Protein AF-A0AA96JEZ0-F1 (afdb_monomer_lite)

Radius of gyration: 34.49 Å; chains: 1; bounding box: 79×50×110 Å

Structure (mmCIF, N/CA/C/O backbone):
data_AF-A0AA96JEZ0-F1
#
_entry.id   AF-A0AA96JEZ0-F1
#
loop_
_atom_site.group_PDB
_atom_site.id
_atom_site.type_symbol
_at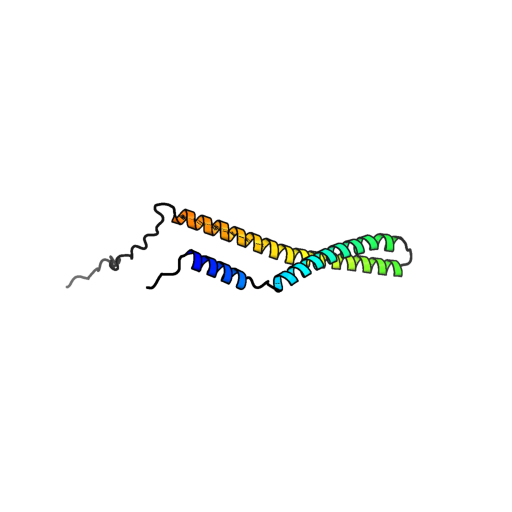om_site.label_atom_id
_atom_site.label_alt_id
_atom_site.label_comp_id
_atom_site.label_asym_id
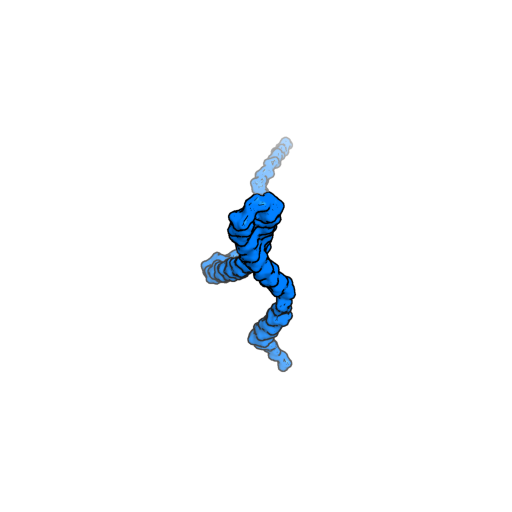_atom_site.label_entity_id
_atom_site.label_seq_id
_atom_site.pdbx_PDB_ins_code
_atom_site.Cartn_x
_atom_site.Cartn_y
_atom_site.Cartn_z
_atom_site.occupancy
_atom_site.B_iso_or_equiv
_atom_site.auth_seq_id
_atom_site.auth_comp_id
_atom_site.auth_asym_id
_atom_site.auth_atom_id
_atom_site.pdbx_PDB_model_num
ATOM 1 N N . MET A 1 1 ? -51.090 0.391 31.535 1.00 41.09 1 MET A N 1
ATOM 2 C CA . MET A 1 1 ? -50.694 -0.350 30.318 1.00 41.09 1 MET A CA 1
ATOM 3 C C . MET A 1 1 ? -49.488 0.367 29.713 1.00 41.09 1 MET A C 1
ATOM 5 O O . MET A 1 1 ? -49.638 1.158 28.799 1.00 41.09 1 MET A O 1
ATOM 9 N N . THR A 1 2 ? -48.309 0.190 30.314 1.00 42.88 2 THR A N 1
ATOM 10 C CA . THR A 1 2 ? -47.046 0.842 29.912 1.00 42.88 2 THR A CA 1
ATOM 11 C C . THR A 1 2 ? -45.914 -0.152 30.157 1.00 42.88 2 THR A C 1
ATOM 13 O O . THR A 1 2 ? -45.319 -0.191 31.230 1.00 42.88 2 THR A O 1
ATOM 16 N N . SER A 1 3 ? -45.694 -1.040 29.194 1.00 45.59 3 SER A N 1
ATOM 17 C CA . SER A 1 3 ? -44.585 -1.992 29.188 1.00 45.59 3 SER A CA 1
ATOM 18 C C . SER A 1 3 ? -43.299 -1.269 28.784 1.00 45.59 3 SER A C 1
ATOM 20 O O . SER A 1 3 ? -43.193 -0.792 27.653 1.00 45.59 3 SER A O 1
ATOM 22 N N . SER A 1 4 ? -42.329 -1.179 29.698 1.00 55.25 4 SER A N 1
ATOM 23 C CA . SER A 1 4 ? -40.959 -0.761 29.379 1.00 55.25 4 SER A CA 1
ATOM 24 C C . SER A 1 4 ? -40.396 -1.664 28.273 1.00 55.25 4 SER A C 1
ATOM 26 O O . SER A 1 4 ? -40.483 -2.885 28.412 1.00 55.25 4 SER A O 1
ATOM 28 N N . PRO A 1 5 ? -39.843 -1.121 27.174 1.00 55.69 5 PRO A N 1
ATOM 29 C CA . PRO A 1 5 ? -39.275 -1.945 26.113 1.00 55.69 5 PRO A CA 1
ATOM 30 C C . PRO A 1 5 ? -38.122 -2.785 26.676 1.00 55.69 5 PRO A C 1
ATOM 32 O O . PRO A 1 5 ? -37.234 -2.254 27.348 1.00 55.69 5 PRO A O 1
ATOM 35 N N . ALA A 1 6 ? -38.179 -4.095 26.424 1.00 63.09 6 ALA A N 1
ATOM 36 C CA . ALA A 1 6 ? -37.212 -5.079 26.896 1.00 63.09 6 ALA A CA 1
ATOM 37 C C . ALA A 1 6 ? -35.773 -4.713 26.465 1.00 63.09 6 ALA A C 1
ATOM 39 O O . ALA A 1 6 ? -35.589 -4.127 25.394 1.00 63.09 6 ALA A O 1
ATOM 40 N N . PRO A 1 7 ? -34.746 -5.041 27.271 1.00 63.88 7 PRO A N 1
ATOM 41 C CA . PRO A 1 7 ? -33.343 -4.745 26.971 1.00 63.88 7 PRO A CA 1
ATOM 42 C C . PRO A 1 7 ? -32.882 -5.234 25.584 1.00 63.88 7 PRO A C 1
ATOM 44 O O . PRO A 1 7 ? -32.100 -4.521 24.951 1.00 63.88 7 PRO A O 1
ATOM 47 N N . GLU A 1 8 ? -33.427 -6.340 25.053 1.00 63.22 8 GLU A N 1
ATOM 48 C CA . GLU A 1 8 ? -33.187 -6.770 23.662 1.00 63.22 8 GLU A CA 1
ATOM 49 C C . GLU A 1 8 ? -33.563 -5.701 22.625 1.00 63.22 8 GLU A C 1
ATOM 51 O O . GLU A 1 8 ? -32.785 -5.427 21.716 1.00 63.22 8 GLU A O 1
ATOM 56 N N . ALA A 1 9 ? -34.699 -5.016 22.785 1.00 77.62 9 ALA A N 1
ATOM 57 C CA . ALA A 1 9 ? -35.167 -4.020 21.817 1.00 77.62 9 ALA A CA 1
ATOM 58 C C . ALA A 1 9 ? -34.275 -2.765 21.774 1.00 77.62 9 ALA A C 1
ATOM 60 O O . ALA A 1 9 ? -34.217 -2.062 20.761 1.00 77.62 9 ALA A O 1
ATOM 61 N N . ARG A 1 10 ? -33.577 -2.464 22.877 1.00 72.38 10 ARG A N 1
ATOM 62 C CA . ARG A 1 10 ? -32.605 -1.365 22.946 1.00 72.38 10 ARG A CA 1
ATOM 63 C C . ARG A 1 10 ? -31.254 -1.794 22.374 1.00 72.38 10 ARG A C 1
ATOM 65 O O . ARG A 1 10 ? -30.643 -1.006 21.660 1.00 72.38 10 ARG A O 1
ATOM 72 N N . ALA A 1 11 ? -30.829 -3.030 22.636 1.00 78.31 11 ALA A N 1
ATOM 73 C CA . ALA A 1 11 ? -29.608 -3.600 22.074 1.00 78.31 11 ALA A CA 1
ATOM 74 C C . ALA A 1 11 ? -29.691 -3.727 20.545 1.00 78.31 11 ALA A C 1
ATOM 76 O O . ALA A 1 11 ? -28.799 -3.255 19.849 1.00 78.31 11 ALA A O 1
ATOM 77 N N . GLU A 1 12 ? -30.790 -4.257 20.003 1.00 82.25 12 GLU A N 1
ATOM 78 C CA . GLU A 1 12 ? -31.004 -4.342 18.551 1.00 82.25 12 GLU A CA 1
ATOM 79 C C . GLU A 1 12 ? -31.068 -2.964 17.887 1.00 82.25 12 GLU A C 1
ATOM 81 O O . GLU A 1 12 ? -30.551 -2.774 16.785 1.00 82.25 12 GLU A O 1
ATOM 86 N N . ARG A 1 13 ? -31.660 -1.975 18.569 1.00 79.88 13 ARG A N 1
ATOM 87 C CA . ARG A 1 13 ? -31.670 -0.589 18.093 1.00 79.88 13 ARG A CA 1
ATOM 88 C C . ARG A 1 13 ? -30.266 0.009 18.077 1.00 79.88 13 ARG A C 1
ATOM 90 O O . ARG A 1 13 ? -29.907 0.610 17.076 1.00 79.88 13 ARG A O 1
ATOM 97 N N . PHE A 1 14 ? -29.465 -0.221 19.115 1.00 75.62 14 PHE A N 1
ATOM 98 C CA . PHE A 1 14 ? -28.063 0.201 19.154 1.00 75.62 14 PHE A CA 1
ATOM 99 C C . PHE A 1 14 ? -27.222 -0.484 18.078 1.00 75.62 14 PHE A C 1
ATOM 101 O O . PHE A 1 14 ? -26.395 0.170 17.460 1.00 75.62 14 PHE A O 1
ATOM 108 N N . VAL A 1 15 ? -27.435 -1.778 17.819 1.00 80.12 15 VAL A N 1
ATOM 109 C CA . VAL A 1 15 ? -26.740 -2.515 16.749 1.00 80.12 15 VAL A CA 1
ATOM 110 C C . VAL A 1 15 ? -27.126 -1.967 15.376 1.00 80.12 15 VAL A C 1
ATOM 112 O O . VAL A 1 15 ? -26.259 -1.816 14.517 1.00 80.12 15 VAL A O 1
ATOM 115 N N . ARG A 1 16 ? -28.403 -1.624 15.175 1.00 81.12 16 ARG A N 1
ATOM 116 C CA . ARG A 1 16 ? -28.883 -0.984 13.946 1.00 81.12 16 ARG A CA 1
ATOM 117 C C . ARG A 1 16 ? -28.315 0.426 13.781 1.00 81.12 16 ARG A C 1
ATOM 119 O O . ARG A 1 16 ? -27.788 0.719 12.718 1.00 81.12 16 ARG A O 1
ATOM 126 N N . GLU A 1 17 ? -28.332 1.244 14.830 1.00 76.38 17 GLU A N 1
ATOM 127 C CA . GLU A 1 17 ? -27.736 2.588 14.829 1.00 76.38 17 GLU A CA 1
ATOM 128 C C . GLU A 1 17 ? -26.213 2.530 14.636 1.00 76.38 17 GLU A C 1
ATOM 130 O O . GLU A 1 17 ? -25.667 3.334 13.895 1.00 76.38 17 GLU A O 1
ATOM 135 N N . LEU A 1 18 ? -25.516 1.537 15.201 1.00 73.00 18 LEU A N 1
ATOM 136 C CA . LEU A 1 18 ? -24.091 1.281 14.949 1.00 73.00 18 LEU A CA 1
ATOM 137 C C . LEU A 1 18 ? -23.825 0.828 13.511 1.00 73.00 18 LEU A C 1
ATOM 139 O O . LEU A 1 18 ? -22.810 1.215 12.938 1.00 73.00 18 LEU A O 1
ATOM 143 N N . ALA A 1 19 ? -24.703 0.011 12.926 1.00 72.94 19 ALA A N 1
ATOM 144 C CA . ALA A 1 19 ? -24.600 -0.406 11.529 1.00 72.94 19 ALA A CA 1
ATOM 145 C C . ALA A 1 19 ? -24.858 0.762 10.563 1.00 72.94 19 ALA A C 1
ATOM 147 O O . ALA A 1 19 ? -24.211 0.840 9.521 1.00 72.94 19 ALA A O 1
ATOM 148 N N . GLU A 1 20 ? -25.748 1.679 10.938 1.00 73.81 20 GLU A N 1
ATOM 149 C CA . GLU A 1 20 ? -26.103 2.891 10.195 1.00 73.81 20 GLU A CA 1
ATOM 150 C C . GLU A 1 20 ? -25.036 3.993 10.348 1.00 73.81 20 GLU A C 1
ATOM 152 O O . GLU A 1 20 ? -24.693 4.668 9.380 1.00 73.81 20 GLU A O 1
ATOM 157 N N . LEU A 1 21 ? -24.408 4.097 11.528 1.00 69.44 21 LEU A N 1
ATOM 158 C CA . LEU A 1 21 ? -23.260 4.973 11.792 1.00 69.44 21 LEU A CA 1
ATOM 159 C C . LEU A 1 21 ? -21.961 4.445 11.169 1.00 69.44 21 LEU A C 1
ATOM 161 O O . LEU A 1 21 ? -21.017 5.207 10.955 1.00 69.44 21 LEU A O 1
ATOM 165 N N . ARG A 1 22 ? -21.908 3.154 10.814 1.00 59.56 22 ARG A N 1
ATOM 166 C CA . ARG A 1 22 ? -20.830 2.550 10.018 1.00 59.56 22 ARG A CA 1
ATOM 167 C C . ARG A 1 22 ? -20.953 2.948 8.545 1.00 59.56 22 ARG A C 1
ATOM 169 O O . ARG A 1 22 ? -20.882 2.099 7.657 1.00 59.56 22 ARG A O 1
ATOM 176 N N . ILE A 1 23 ? -21.116 4.250 8.307 1.00 60.41 23 ILE A N 1
ATOM 177 C CA . ILE A 1 23 ? -20.971 4.901 7.011 1.00 60.41 23 ILE A CA 1
ATOM 178 C C . ILE A 1 23 ? -19.662 4.368 6.418 1.00 60.41 23 ILE A C 1
ATOM 180 O O . ILE A 1 23 ? -18.617 4.509 7.062 1.00 60.41 23 ILE A O 1
ATOM 184 N N . PRO A 1 24 ? -19.703 3.693 5.253 1.00 57.69 24 PRO A N 1
ATOM 185 C CA . PRO A 1 24 ? -18.504 3.221 4.583 1.00 57.69 24 PRO A CA 1
ATOM 186 C C . PRO A 1 24 ? -17.559 4.401 4.438 1.00 57.69 24 PRO A C 1
ATOM 188 O O . PRO A 1 24 ? -17.886 5.340 3.725 1.00 57.69 24 PRO A O 1
ATOM 191 N N . ASP A 1 25 ? -16.442 4.384 5.163 1.00 59.59 25 ASP A N 1
ATOM 192 C CA . ASP A 1 25 ? -15.527 5.514 5.192 1.00 59.59 25 ASP A CA 1
ATOM 193 C C . ASP A 1 25 ? -14.919 5.654 3.788 1.00 59.59 25 ASP A C 1
ATOM 195 O O . ASP A 1 25 ? -14.087 4.824 3.393 1.00 59.59 25 ASP A O 1
ATOM 199 N N . PRO A 1 26 ? -15.334 6.652 2.984 1.00 57.72 26 PRO A N 1
ATOM 200 C CA . PRO A 1 26 ? -14.815 6.793 1.632 1.00 57.72 26 PRO A CA 1
ATOM 201 C C . PRO A 1 26 ? -13.306 7.078 1.665 1.00 57.72 26 PRO A C 1
ATOM 203 O O . PRO A 1 26 ? -12.602 6.810 0.687 1.00 57.72 26 PRO A O 1
ATOM 206 N N . ALA A 1 27 ? -12.765 7.548 2.796 1.00 59.91 27 ALA A N 1
ATOM 207 C CA . ALA A 1 27 ? -11.330 7.705 2.993 1.00 59.91 27 ALA A CA 1
ATOM 208 C C . ALA A 1 27 ? -10.593 6.354 3.086 1.00 59.91 27 ALA A C 1
ATOM 210 O O . ALA A 1 27 ? -9.449 6.252 2.633 1.00 59.91 27 ALA A O 1
ATOM 211 N N . ALA A 1 28 ? -11.241 5.294 3.585 1.00 65.12 28 ALA A N 1
ATOM 212 C CA . ALA A 1 28 ? -10.648 3.957 3.657 1.00 65.12 28 ALA A CA 1
ATOM 213 C C . ALA A 1 28 ? -10.439 3.341 2.262 1.00 65.12 28 ALA A C 1
ATOM 215 O O . ALA A 1 28 ? -9.416 2.697 2.014 1.00 65.12 28 ALA A O 1
ATOM 216 N N . ALA A 1 29 ? -11.361 3.593 1.325 1.00 68.12 29 ALA A N 1
ATOM 217 C CA . ALA A 1 29 ? -11.223 3.154 -0.065 1.00 68.12 29 ALA A CA 1
ATOM 218 C C . ALA A 1 29 ? -10.033 3.836 -0.763 1.00 68.12 29 ALA A C 1
ATOM 220 O O . ALA A 1 29 ? -9.229 3.170 -1.420 1.00 68.12 29 ALA A O 1
ATOM 221 N N . HIS A 1 30 ? -9.865 5.147 -0.558 1.00 75.94 30 HIS A N 1
ATOM 222 C CA . HIS A 1 30 ? -8.709 5.879 -1.076 1.00 75.94 30 HIS A CA 1
ATOM 223 C C . HIS A 1 30 ? -7.400 5.367 -0.467 1.00 75.94 30 HIS A C 1
ATOM 225 O O . HIS A 1 30 ? -6.440 5.144 -1.200 1.00 75.94 30 HIS A O 1
ATOM 231 N N . ALA A 1 31 ? -7.348 5.112 0.843 1.00 78.31 31 ALA A N 1
ATOM 232 C CA . ALA A 1 31 ? -6.149 4.576 1.491 1.00 78.31 31 ALA A CA 1
ATOM 233 C C . ALA A 1 31 ? -5.704 3.225 0.894 1.00 78.31 31 ALA A C 1
ATOM 235 O O . ALA A 1 31 ? -4.512 3.018 0.656 1.00 78.31 31 ALA A O 1
ATOM 236 N N . ALA A 1 32 ? -6.648 2.331 0.581 1.00 79.50 32 ALA A N 1
ATOM 237 C CA . ALA A 1 32 ? -6.351 1.059 -0.081 1.00 79.50 32 ALA A CA 1
ATOM 238 C C . ALA A 1 32 ? -5.843 1.245 -1.524 1.00 79.50 32 ALA A C 1
ATOM 240 O O . ALA A 1 32 ? -4.935 0.529 -1.959 1.00 79.50 32 ALA A O 1
ATOM 241 N N . LEU A 1 33 ? -6.394 2.218 -2.258 1.00 82.00 33 LEU A N 1
ATOM 242 C CA . LEU A 1 33 ? -5.916 2.585 -3.592 1.00 82.00 33 LEU A CA 1
ATOM 243 C C . LEU A 1 33 ? -4.469 3.098 -3.536 1.00 82.00 33 LEU A C 1
ATOM 245 O O . LEU A 1 33 ? -3.627 2.619 -4.291 1.00 82.00 33 LEU A O 1
ATOM 249 N N . TRP A 1 34 ? -4.164 4.018 -2.617 1.00 83.62 34 TRP A N 1
ATOM 250 C CA . TRP A 1 34 ? -2.820 4.578 -2.449 1.00 83.62 34 TRP A CA 1
ATOM 251 C C . TRP A 1 34 ? -1.790 3.531 -2.009 1.00 83.62 34 TRP A C 1
ATOM 253 O O . TRP A 1 34 ? -0.649 3.571 -2.466 1.00 83.62 34 TRP A O 1
ATOM 263 N N . LEU A 1 35 ? -2.189 2.558 -1.184 1.00 86.88 35 LEU A N 1
ATOM 264 C CA . LEU A 1 35 ? -1.340 1.421 -0.820 1.00 86.88 35 LEU A CA 1
ATOM 265 C C . LEU A 1 35 ? -0.988 0.564 -2.045 1.00 86.88 35 LEU A C 1
ATOM 267 O O . LEU A 1 35 ? 0.182 0.251 -2.270 1.00 86.88 35 LEU A O 1
ATOM 271 N N . ARG A 1 36 ? -1.997 0.204 -2.852 1.00 87.12 36 ARG A N 1
ATOM 272 C CA . ARG A 1 36 ? -1.810 -0.569 -4.091 1.00 87.12 36 ARG A CA 1
ATOM 273 C C . ARG A 1 36 ? -0.950 0.183 -5.094 1.00 87.12 36 ARG A C 1
ATOM 275 O O . ARG A 1 36 ? -0.044 -0.410 -5.668 1.00 87.12 36 ARG A O 1
ATOM 282 N N . LEU A 1 37 ? -1.214 1.477 -5.270 1.00 89.62 37 LEU A N 1
ATOM 283 C CA . LEU A 1 37 ? -0.449 2.344 -6.156 1.00 89.62 37 LEU A CA 1
ATOM 284 C C . LEU A 1 37 ? 1.012 2.444 -5.705 1.00 89.62 37 LEU A C 1
ATOM 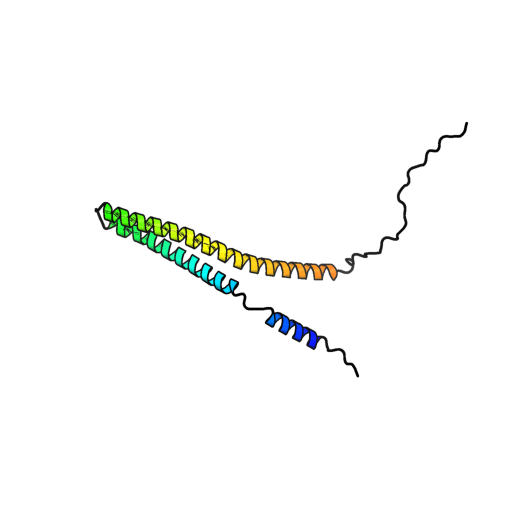286 O O . LEU A 1 37 ? 1.900 2.292 -6.534 1.00 89.62 37 LEU A O 1
ATOM 290 N N . GLY A 1 38 ? 1.266 2.630 -4.405 1.00 86.75 38 GLY A N 1
ATOM 291 C CA . GLY A 1 38 ? 2.621 2.650 -3.848 1.00 86.75 38 GLY A CA 1
ATOM 292 C C . GLY A 1 38 ? 3.370 1.338 -4.089 1.00 86.75 38 GLY A C 1
ATOM 293 O O . GLY A 1 38 ? 4.496 1.359 -4.581 1.00 86.75 38 GLY A O 1
ATOM 294 N N . GLY A 1 39 ? 2.725 0.195 -3.833 1.00 87.12 39 GLY A N 1
ATOM 295 C CA . GLY A 1 39 ? 3.309 -1.124 -4.100 1.00 87.12 39 GLY A CA 1
ATOM 296 C C . GLY A 1 39 ? 3.578 -1.382 -5.589 1.00 87.12 39 GLY A C 1
ATOM 297 O O . GLY A 1 39 ? 4.651 -1.867 -5.945 1.00 87.12 39 GLY A O 1
ATOM 298 N N . LEU A 1 40 ? 2.642 -1.010 -6.469 1.00 91.19 40 LEU A N 1
ATOM 299 C CA . LEU A 1 40 ? 2.814 -1.098 -7.925 1.00 91.19 40 LEU A CA 1
ATOM 300 C C . LEU A 1 40 ? 3.958 -0.210 -8.414 1.00 91.19 40 LEU A C 1
ATOM 302 O O . LEU A 1 40 ? 4.795 -0.672 -9.184 1.00 91.19 40 LEU A O 1
ATOM 306 N N . LEU A 1 41 ? 4.019 1.038 -7.947 1.00 89.50 41 LEU A N 1
ATOM 307 C CA . LEU A 1 41 ? 5.073 1.983 -8.308 1.00 89.50 41 LEU A CA 1
ATOM 308 C C . LEU A 1 41 ? 6.443 1.501 -7.816 1.00 89.50 41 LEU A C 1
ATOM 310 O O . LEU A 1 41 ? 7.425 1.601 -8.548 1.00 89.50 41 LEU A O 1
ATOM 314 N N . MET A 1 42 ? 6.494 0.918 -6.614 1.00 87.62 42 MET A N 1
ATOM 315 C CA . MET A 1 42 ? 7.702 0.305 -6.066 1.00 87.62 42 MET A CA 1
ATOM 316 C C . MET A 1 42 ? 8.215 -0.827 -6.963 1.00 87.62 42 MET A C 1
ATOM 318 O O . MET A 1 42 ? 9.383 -0.833 -7.352 1.00 87.62 42 MET A O 1
ATOM 322 N N . ALA A 1 43 ? 7.336 -1.767 -7.319 1.00 93.06 43 ALA A N 1
ATOM 323 C CA . ALA A 1 43 ? 7.687 -2.898 -8.172 1.00 93.06 43 ALA A CA 1
ATOM 324 C C . ALA A 1 43 ? 8.086 -2.445 -9.586 1.00 93.06 43 ALA A C 1
ATOM 326 O O . ALA A 1 43 ? 9.107 -2.888 -10.108 1.00 93.06 43 ALA A O 1
ATOM 327 N N . ALA A 1 44 ? 7.323 -1.525 -10.183 1.00 90.88 44 ALA A N 1
ATOM 328 C CA . ALA A 1 44 ? 7.617 -0.974 -11.501 1.00 90.88 44 ALA A CA 1
ATOM 329 C C . ALA A 1 44 ? 8.977 -0.262 -11.527 1.00 90.88 44 ALA A C 1
ATOM 331 O O . ALA A 1 44 ? 9.768 -0.494 -12.440 1.00 90.88 44 ALA A O 1
ATOM 332 N N . GLY A 1 45 ? 9.281 0.545 -10.506 1.00 87.69 45 GLY A N 1
ATOM 333 C CA . GLY A 1 45 ? 10.572 1.217 -10.370 1.00 87.69 45 GLY A CA 1
ATOM 334 C C . GLY A 1 45 ? 11.748 0.241 -10.281 1.00 87.69 45 GLY A C 1
ATOM 335 O O . GLY A 1 45 ? 12.759 0.430 -10.957 1.00 87.69 45 GLY A O 1
ATOM 336 N N . LEU A 1 46 ? 11.593 -0.851 -9.522 1.00 91.19 46 LEU A N 1
ATOM 337 C CA . LEU A 1 46 ? 12.608 -1.905 -9.421 1.00 91.19 46 LEU A CA 1
ATOM 338 C C . LEU A 1 46 ? 12.856 -2.590 -10.776 1.00 91.19 46 LEU A C 1
ATOM 340 O O . LEU A 1 46 ? 14.005 -2.809 -11.157 1.00 91.19 46 LEU A O 1
ATOM 344 N N . VAL A 1 47 ? 11.786 -2.892 -11.519 1.00 91.81 47 VAL A N 1
ATOM 345 C CA . VAL A 1 47 ? 11.870 -3.496 -12.859 1.00 91.81 47 VAL A CA 1
ATOM 346 C C . VAL A 1 47 ? 12.568 -2.552 -13.841 1.00 91.81 47 VAL A C 1
ATOM 348 O O . VAL A 1 47 ? 13.475 -2.979 -14.550 1.00 91.81 47 VAL A O 1
ATOM 351 N N . LEU A 1 48 ? 12.203 -1.266 -13.848 1.00 86.44 48 LEU A N 1
ATOM 352 C CA . LEU A 1 48 ? 12.851 -0.240 -14.674 1.00 86.44 48 LEU A CA 1
ATOM 353 C C . LEU A 1 48 ? 14.349 -0.120 -14.358 1.00 86.44 48 LEU A C 1
ATOM 355 O O . LEU A 1 48 ? 15.171 -0.119 -15.273 1.00 86.44 48 LEU A O 1
ATOM 359 N N . GLY A 1 49 ? 14.711 -0.085 -13.072 1.00 83.38 49 GLY A N 1
ATOM 360 C CA . GLY A 1 49 ? 16.108 -0.057 -12.635 1.00 83.38 49 GLY A CA 1
ATOM 361 C C . GLY A 1 49 ? 16.893 -1.297 -13.073 1.00 83.38 49 GLY A C 1
ATOM 362 O O . GLY A 1 49 ? 18.020 -1.178 -13.547 1.00 83.38 49 GLY A O 1
ATOM 363 N N . ALA A 1 50 ? 16.288 -2.484 -12.981 1.00 88.31 50 ALA A N 1
ATOM 364 C CA . ALA A 1 50 ? 16.917 -3.730 -13.412 1.00 88.31 50 ALA A CA 1
ATOM 365 C C . ALA A 1 50 ? 17.116 -3.800 -14.937 1.00 88.31 50 ALA A C 1
ATOM 367 O O . ALA A 1 50 ? 18.140 -4.304 -15.396 1.00 88.31 50 ALA A O 1
ATOM 368 N N . LEU A 1 51 ? 16.170 -3.275 -15.724 1.00 89.75 51 LEU A N 1
ATOM 369 C CA . LEU A 1 51 ? 16.251 -3.244 -17.190 1.00 89.75 51 LEU A CA 1
ATOM 370 C C . LEU A 1 51 ? 17.244 -2.203 -17.720 1.00 89.75 51 LEU A C 1
ATOM 372 O O . LEU A 1 51 ? 17.760 -2.362 -18.825 1.00 89.75 51 LEU A O 1
ATOM 376 N N . ALA A 1 52 ? 17.553 -1.168 -16.938 1.00 85.31 52 ALA A N 1
ATOM 377 C CA . ALA A 1 52 ? 18.504 -0.137 -17.337 1.00 85.31 52 ALA A CA 1
ATOM 378 C C . ALA A 1 52 ? 19.920 -0.689 -17.572 1.00 85.31 52 ALA A C 1
ATOM 380 O O . ALA A 1 52 ? 20.590 -0.267 -18.511 1.00 85.31 52 ALA A O 1
ATOM 381 N N . PHE A 1 53 ? 20.365 -1.660 -16.766 1.00 84.31 53 PHE A N 1
ATOM 382 C CA . PHE A 1 53 ? 21.696 -2.255 -16.909 1.00 84.31 53 PHE A CA 1
ATOM 383 C C . PHE A 1 53 ? 21.910 -2.942 -18.269 1.00 84.31 53 PHE A C 1
ATOM 385 O O . PHE A 1 53 ? 22.822 -2.526 -18.982 1.00 84.31 53 PHE A O 1
ATOM 392 N N . PRO A 1 54 ? 21.102 -3.940 -18.685 1.00 88.81 54 PRO A N 1
ATOM 393 C CA . PRO A 1 54 ? 21.300 -4.584 -19.980 1.00 88.81 54 PRO A CA 1
ATOM 394 C C . PRO A 1 54 ? 21.117 -3.614 -21.157 1.00 88.81 54 PRO A C 1
ATOM 396 O O . PRO A 1 54 ? 21.825 -3.751 -22.148 1.00 88.81 54 PRO A O 1
ATOM 399 N N . LEU A 1 55 ? 20.238 -2.607 -21.046 1.00 82.38 55 LEU A N 1
ATOM 400 C CA . LEU A 1 55 ? 20.078 -1.562 -22.068 1.00 82.38 55 LEU A CA 1
ATOM 401 C C . LEU A 1 55 ? 21.341 -0.708 -22.227 1.00 82.38 55 LEU A C 1
ATOM 403 O O . LEU A 1 55 ? 21.784 -0.472 -23.349 1.00 82.38 55 LEU A O 1
ATOM 407 N N . ALA A 1 56 ? 21.937 -0.280 -21.113 1.00 80.38 56 ALA A N 1
ATOM 408 C CA . ALA A 1 56 ? 23.184 0.478 -21.120 1.00 80.38 56 ALA A CA 1
ATOM 409 C C . ALA A 1 56 ? 24.370 -0.370 -21.600 1.00 80.38 56 ALA A C 1
ATOM 411 O O . ALA A 1 56 ? 25.290 0.159 -22.211 1.00 80.38 56 ALA A O 1
ATOM 412 N N . HIS A 1 57 ? 24.356 -1.676 -21.322 1.00 86.25 57 HIS A N 1
ATOM 413 C CA . HIS A 1 57 ? 25.434 -2.593 -21.691 1.00 86.25 57 HIS A CA 1
ATOM 414 C C . HIS A 1 57 ? 25.381 -3.043 -23.158 1.00 86.25 57 HIS A C 1
ATOM 416 O O . HIS A 1 57 ? 26.380 -3.509 -23.692 1.00 86.25 57 HIS A O 1
ATOM 422 N N . ALA A 1 58 ? 24.223 -2.930 -23.811 1.00 84.81 58 ALA A N 1
ATOM 423 C CA . ALA A 1 58 ? 24.024 -3.361 -25.194 1.00 84.81 58 ALA A CA 1
ATOM 424 C C . ALA A 1 58 ? 24.479 -2.330 -26.246 1.00 84.81 58 ALA A C 1
ATOM 426 O O . ALA A 1 58 ? 24.303 -2.567 -27.441 1.00 84.81 58 ALA A O 1
ATOM 427 N N . THR A 1 59 ? 25.014 -1.177 -25.833 1.00 81.75 59 THR A N 1
ATOM 428 C CA . THR A 1 59 ? 25.351 -0.064 -26.730 1.00 81.75 59 THR A CA 1
ATOM 429 C C . THR A 1 59 ? 26.669 0.602 -26.345 1.00 81.75 59 THR A C 1
ATOM 431 O O . THR A 1 59 ? 26.918 0.854 -25.171 1.00 81.75 59 THR A O 1
ATOM 434 N N . ASP A 1 60 ? 27.476 0.954 -27.349 1.00 84.62 60 ASP A N 1
ATOM 435 C CA . ASP A 1 60 ? 28.710 1.742 -27.187 1.00 84.62 60 ASP A CA 1
ATOM 436 C C . ASP A 1 60 ? 28.486 3.247 -27.443 1.00 84.62 60 ASP A C 1
ATOM 438 O O . ASP A 1 60 ? 29.402 4.064 -27.336 1.00 84.62 60 ASP A O 1
ATOM 442 N N . ASN A 1 61 ? 27.259 3.639 -27.811 1.00 89.69 61 ASN A N 1
ATOM 443 C CA . ASN A 1 61 ? 26.900 5.036 -28.030 1.00 89.69 61 ASN A CA 1
ATOM 444 C C . ASN A 1 61 ? 26.622 5.735 -26.690 1.00 89.69 61 ASN A C 1
ATOM 446 O O . ASN A 1 61 ? 25.662 5.395 -25.993 1.00 89.69 61 ASN A O 1
ATOM 450 N N . SER A 1 62 ? 27.400 6.774 -26.382 1.00 88.06 62 SER A N 1
ATOM 451 C CA . SER A 1 62 ? 27.301 7.540 -25.135 1.00 88.06 62 SER A CA 1
ATOM 452 C C . SER A 1 62 ? 25.929 8.179 -24.908 1.00 88.06 62 SER A C 1
ATOM 454 O O . SER A 1 62 ? 25.488 8.272 -23.763 1.00 88.06 62 SER A O 1
ATOM 456 N N . LEU A 1 63 ? 25.221 8.578 -25.972 1.00 90.31 63 LEU A N 1
ATOM 457 C CA . LEU A 1 63 ? 23.888 9.172 -25.842 1.00 90.31 63 LEU A CA 1
ATOM 458 C C . LEU A 1 63 ? 22.860 8.134 -25.371 1.00 90.31 63 LEU A C 1
ATOM 460 O O . LEU A 1 63 ? 22.148 8.359 -24.398 1.00 90.31 63 LEU A O 1
ATOM 464 N N . ALA A 1 64 ? 22.847 6.963 -26.012 1.00 88.44 64 ALA A N 1
ATOM 465 C CA . ALA A 1 64 ? 21.946 5.869 -25.655 1.00 88.44 64 ALA A CA 1
ATOM 466 C C . ALA A 1 64 ? 22.257 5.299 -24.259 1.00 88.44 64 ALA A C 1
ATOM 468 O O . ALA A 1 64 ? 21.347 4.943 -23.510 1.00 88.44 64 ALA A O 1
ATOM 469 N N . GLN A 1 65 ? 23.538 5.257 -23.884 1.00 89.69 65 GLN A N 1
ATOM 470 C CA . GLN A 1 65 ? 23.961 4.881 -22.538 1.00 89.69 65 GLN A CA 1
ATOM 471 C C . GLN A 1 65 ? 23.473 5.895 -21.487 1.00 89.69 65 GLN A C 1
ATOM 473 O O . GLN A 1 65 ? 23.022 5.500 -20.411 1.00 89.69 65 GLN A O 1
ATOM 478 N N . GLY A 1 66 ? 23.515 7.193 -21.810 1.00 89.75 66 GLY A N 1
ATOM 479 C CA . GLY A 1 66 ? 22.976 8.267 -20.973 1.00 89.75 66 GLY A CA 1
ATOM 480 C C . GLY A 1 66 ? 21.468 8.142 -20.743 1.00 89.75 66 GLY A C 1
ATOM 481 O O . GLY A 1 66 ? 21.023 8.206 -19.596 1.00 89.75 66 GLY A O 1
ATOM 482 N N . ASP A 1 67 ? 20.695 7.877 -21.797 1.00 91.31 67 ASP A N 1
ATOM 483 C CA . ASP A 1 67 ? 19.246 7.654 -21.690 1.00 91.31 67 ASP A CA 1
ATOM 484 C C . ASP A 1 67 ? 18.921 6.417 -20.838 1.00 91.31 67 ASP A C 1
ATOM 486 O O . ASP A 1 67 ? 18.028 6.457 -19.986 1.00 91.31 67 ASP A O 1
ATOM 490 N N . ALA A 1 68 ? 19.683 5.329 -21.002 1.00 89.25 68 ALA A N 1
ATOM 491 C CA . ALA A 1 68 ? 19.536 4.126 -20.185 1.00 89.25 68 ALA A CA 1
ATOM 492 C C . ALA A 1 68 ? 19.838 4.395 -18.698 1.00 89.25 68 ALA A C 1
ATOM 494 O O . ALA A 1 68 ? 19.100 3.931 -17.824 1.00 89.25 68 ALA A O 1
ATOM 495 N N . LEU A 1 69 ? 20.870 5.191 -18.390 1.00 90.19 69 LEU A N 1
ATOM 496 C CA . LEU A 1 69 ? 21.175 5.611 -17.017 1.00 90.19 69 LE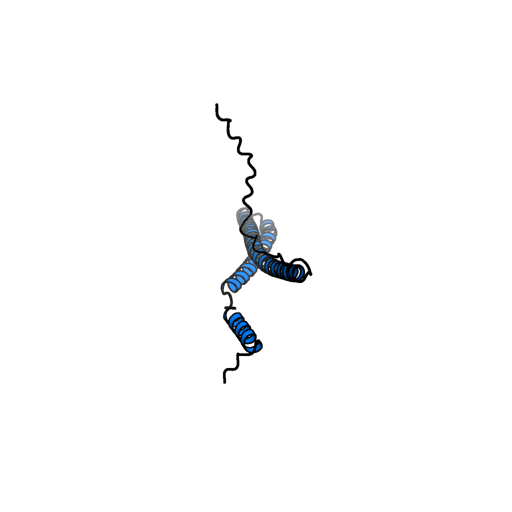U A CA 1
ATOM 497 C C . LEU A 1 69 ? 20.082 6.510 -16.427 1.00 90.19 69 LEU A C 1
ATOM 499 O O . LEU A 1 69 ? 19.693 6.314 -15.273 1.00 90.19 69 LEU A O 1
ATOM 503 N N . ALA A 1 70 ? 19.558 7.464 -17.202 1.00 92.25 70 ALA A N 1
ATOM 504 C CA . ALA A 1 70 ? 18.457 8.326 -16.775 1.00 92.25 70 ALA A CA 1
ATOM 505 C C . ALA A 1 70 ? 17.193 7.509 -16.459 1.00 92.25 70 ALA A C 1
ATOM 507 O O . ALA A 1 70 ? 16.559 7.723 -15.422 1.00 92.25 70 ALA A O 1
ATOM 508 N N . LEU A 1 71 ? 16.873 6.520 -17.299 1.00 92.25 71 LEU A N 1
ATOM 509 C CA . LEU A 1 71 ? 15.778 5.579 -17.068 1.00 92.25 71 LEU A CA 1
ATOM 510 C C . LEU A 1 71 ? 15.994 4.759 -15.785 1.00 92.25 71 LEU A C 1
ATOM 512 O O . LEU A 1 71 ? 15.070 4.617 -14.983 1.00 92.25 71 LEU A O 1
ATOM 516 N N . GLY A 1 72 ? 17.216 4.272 -15.554 1.00 90.38 72 GLY A N 1
ATOM 517 C CA . GLY A 1 72 ? 17.573 3.534 -14.341 1.00 90.38 72 GLY A CA 1
ATOM 518 C C . GLY A 1 72 ? 17.423 4.366 -13.067 1.00 90.38 72 GLY A C 1
ATOM 519 O O . GLY A 1 72 ? 16.787 3.921 -12.109 1.00 90.38 72 GLY A O 1
ATOM 520 N N . LEU A 1 73 ? 17.938 5.599 -13.066 1.00 94.19 73 LEU A N 1
ATOM 521 C CA . LEU A 1 73 ? 17.790 6.541 -11.950 1.00 94.19 73 LEU A CA 1
ATOM 522 C C . LEU A 1 73 ? 16.323 6.905 -11.700 1.00 94.19 73 LEU A C 1
ATOM 524 O O . LEU A 1 73 ? 15.886 6.934 -10.548 1.00 94.19 73 LEU A O 1
ATOM 528 N N . GLY A 1 74 ? 15.550 7.123 -12.765 1.00 94.12 74 GLY A N 1
ATOM 529 C CA . GLY A 1 74 ? 14.107 7.336 -12.678 1.00 94.12 74 GLY A CA 1
ATOM 530 C C . GLY A 1 74 ? 13.383 6.141 -12.051 1.00 94.12 74 GLY A C 1
ATOM 531 O O . GLY A 1 74 ? 12.547 6.325 -11.166 1.00 94.12 74 GLY A O 1
ATOM 532 N N . GLY A 1 75 ? 13.755 4.918 -12.439 1.00 92.06 75 GLY A N 1
ATOM 533 C CA . GLY A 1 75 ? 13.251 3.681 -11.841 1.00 92.06 75 GLY A CA 1
ATOM 534 C C . GLY A 1 75 ? 13.548 3.588 -10.343 1.00 92.06 75 GLY A C 1
ATOM 535 O O . GLY A 1 75 ? 12.643 3.323 -9.552 1.00 92.06 75 GLY A O 1
ATOM 536 N N . ILE A 1 76 ? 14.780 3.892 -9.927 1.00 93.00 76 ILE A N 1
ATOM 537 C CA . ILE A 1 76 ? 15.169 3.909 -8.507 1.00 93.00 76 ILE A CA 1
ATOM 538 C C . ILE A 1 76 ? 14.365 4.960 -7.732 1.00 93.00 76 ILE A C 1
ATOM 540 O O . ILE A 1 76 ? 13.815 4.653 -6.674 1.00 93.00 76 ILE A O 1
ATOM 544 N N . ALA A 1 77 ? 14.249 6.182 -8.255 1.00 95.44 77 ALA A N 1
ATOM 545 C CA . ALA A 1 77 ? 13.471 7.240 -7.614 1.00 95.44 77 ALA A CA 1
ATOM 546 C C . ALA A 1 77 ? 11.993 6.839 -7.461 1.00 95.44 77 ALA A C 1
ATOM 548 O O . ALA A 1 77 ? 11.422 6.980 -6.376 1.00 95.44 77 ALA A O 1
ATOM 549 N N . ALA A 1 78 ? 11.391 6.268 -8.509 1.00 91.69 78 ALA A N 1
ATOM 550 C CA . ALA A 1 78 ? 10.032 5.735 -8.461 1.00 91.69 78 ALA A CA 1
ATOM 551 C C . ALA A 1 78 ? 9.897 4.606 -7.428 1.00 91.69 78 ALA A C 1
ATOM 553 O O . ALA A 1 78 ? 8.917 4.578 -6.683 1.00 91.69 78 ALA A O 1
ATOM 554 N N . ALA A 1 79 ? 10.899 3.725 -7.324 1.00 92.81 79 ALA A N 1
ATOM 555 C CA . ALA A 1 79 ? 10.911 2.646 -6.345 1.00 92.81 79 ALA A CA 1
ATOM 556 C C . ALA A 1 79 ? 10.912 3.176 -4.903 1.00 92.81 79 ALA A C 1
ATOM 558 O O . ALA A 1 79 ? 10.124 2.717 -4.074 1.00 92.81 79 ALA A O 1
ATOM 559 N N . VAL A 1 80 ? 11.748 4.180 -4.617 1.00 94.88 80 VAL A N 1
ATOM 560 C CA . VAL A 1 80 ? 11.841 4.823 -3.296 1.00 94.88 80 VAL A CA 1
ATOM 561 C C . VAL A 1 80 ? 10.541 5.539 -2.937 1.00 94.88 80 VAL A C 1
ATOM 563 O O . VAL A 1 80 ? 10.016 5.343 -1.840 1.00 94.88 80 VAL A O 1
ATOM 566 N N . VAL A 1 81 ? 9.984 6.329 -3.859 1.00 94.38 81 VAL A N 1
ATOM 567 C CA . VAL A 1 81 ? 8.711 7.033 -3.643 1.00 94.38 81 VAL A CA 1
ATOM 568 C C . VAL A 1 81 ? 7.575 6.030 -3.433 1.00 94.38 81 VAL A C 1
ATOM 570 O O . VAL A 1 81 ? 6.840 6.134 -2.451 1.00 94.38 81 VAL A O 1
ATOM 573 N N . GLY A 1 82 ? 7.467 5.012 -4.290 1.00 90.44 82 GLY A N 1
ATOM 574 C CA . GLY A 1 82 ? 6.486 3.936 -4.148 1.00 90.44 82 GLY A CA 1
ATOM 575 C C . GLY A 1 82 ? 6.602 3.214 -2.805 1.00 90.44 82 GLY A C 1
ATOM 576 O O . GLY A 1 82 ? 5.596 3.035 -2.116 1.00 90.44 82 GLY A O 1
ATOM 577 N N . GLY A 1 83 ? 7.829 2.891 -2.386 1.00 89.94 83 GLY A N 1
ATOM 578 C CA . GLY A 1 83 ? 8.119 2.284 -1.088 1.00 89.94 83 GL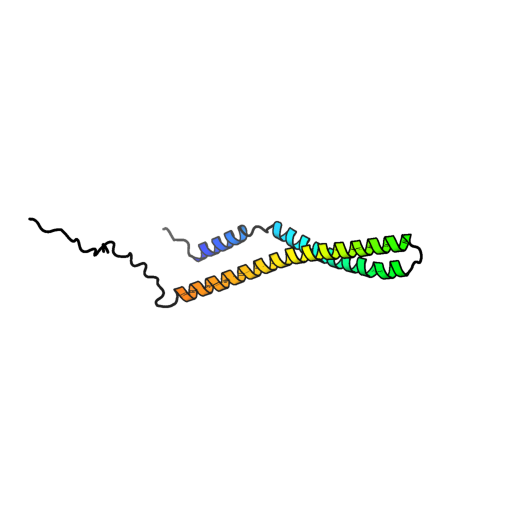Y A CA 1
ATOM 579 C C . GLY A 1 83 ? 7.708 3.169 0.092 1.00 89.94 83 GLY A C 1
ATOM 580 O O . GLY A 1 83 ? 7.075 2.683 1.029 1.00 89.94 83 GLY A O 1
ATOM 581 N N . ALA A 1 84 ? 7.985 4.474 0.035 1.00 91.81 84 ALA A N 1
ATOM 582 C CA . ALA A 1 84 ? 7.581 5.425 1.071 1.00 91.81 84 ALA A CA 1
ATOM 583 C C . ALA A 1 84 ? 6.051 5.549 1.182 1.00 91.81 84 ALA A C 1
ATOM 585 O O . ALA A 1 84 ? 5.510 5.527 2.292 1.00 91.81 84 ALA A O 1
ATOM 586 N N . LEU A 1 85 ? 5.340 5.627 0.048 1.00 89.50 85 LEU A N 1
ATOM 587 C CA . LEU A 1 85 ? 3.876 5.596 0.035 1.00 89.50 85 LEU A CA 1
ATOM 588 C C . LEU A 1 85 ? 3.358 4.282 0.624 1.00 89.50 85 LEU A C 1
ATOM 590 O O . LEU A 1 85 ? 2.542 4.307 1.547 1.00 89.50 85 LEU A O 1
ATOM 594 N N . PHE A 1 86 ? 3.853 3.146 0.133 1.00 86.19 86 PHE A N 1
ATOM 595 C CA . PHE A 1 86 ? 3.450 1.828 0.613 1.00 86.19 86 PHE A CA 1
ATOM 596 C C . PHE A 1 86 ? 3.622 1.712 2.131 1.00 86.19 86 PHE A C 1
ATOM 598 O O . PHE A 1 86 ? 2.677 1.347 2.831 1.00 86.19 86 PHE A O 1
ATOM 605 N N . LEU A 1 87 ? 4.789 2.100 2.653 1.00 88.56 87 LEU A N 1
ATOM 606 C CA . LEU A 1 87 ? 5.082 2.051 4.081 1.00 88.56 87 LEU A CA 1
ATOM 607 C C . LEU A 1 87 ? 4.140 2.954 4.886 1.00 88.56 87 LEU A C 1
ATOM 609 O O . LEU A 1 87 ? 3.565 2.502 5.875 1.00 88.56 87 LEU A O 1
ATOM 613 N N . ARG A 1 88 ? 3.920 4.199 4.446 1.00 88.38 88 ARG A N 1
ATOM 614 C CA . ARG A 1 88 ? 3.028 5.158 5.120 1.00 88.38 88 ARG A CA 1
ATOM 615 C C . ARG A 1 88 ? 1.601 4.621 5.262 1.00 88.38 88 ARG A C 1
ATOM 617 O O . ARG A 1 88 ? 1.016 4.686 6.348 1.00 88.38 88 ARG A O 1
ATOM 624 N N . TYR A 1 89 ? 1.032 4.105 4.174 1.00 87.19 89 TYR A N 1
ATOM 625 C CA . TYR A 1 89 ? -0.342 3.597 4.179 1.00 87.19 89 TYR A CA 1
ATOM 626 C C . TYR A 1 89 ? -0.453 2.239 4.885 1.00 87.19 89 TYR A C 1
ATOM 628 O O . TYR A 1 89 ? -1.431 2.010 5.599 1.00 87.19 89 TYR A O 1
ATOM 636 N N . SER A 1 90 ? 0.566 1.380 4.775 1.00 81.25 90 SER A N 1
ATOM 637 C CA . SER A 1 90 ? 0.626 0.097 5.487 1.00 81.25 90 SER A CA 1
ATOM 638 C C . SER A 1 90 ? 0.669 0.302 7.004 1.00 81.25 90 SER A C 1
ATOM 640 O O . SER A 1 90 ? -0.127 -0.285 7.741 1.00 81.25 90 SER A O 1
ATOM 642 N N . LEU A 1 91 ? 1.523 1.220 7.473 1.00 88.38 91 LEU A N 1
ATOM 643 C CA . LEU A 1 91 ? 1.687 1.498 8.898 1.00 88.38 91 LEU A CA 1
ATOM 644 C C . LEU A 1 91 ? 0.415 2.086 9.514 1.00 88.38 91 LEU A C 1
ATOM 646 O O . LEU A 1 91 ? 0.046 1.718 10.622 1.00 88.38 91 LEU A O 1
ATOM 650 N N . THR A 1 92 ? -0.297 2.945 8.782 1.00 87.31 92 THR A N 1
ATOM 651 C CA . THR A 1 92 ? -1.565 3.523 9.250 1.00 87.31 92 THR A CA 1
ATOM 652 C C . THR A 1 92 ? -2.622 2.435 9.469 1.00 87.31 92 THR A C 1
ATOM 654 O O . THR A 1 92 ? -3.293 2.422 10.502 1.00 87.31 92 THR A O 1
ATOM 657 N N . GLY A 1 93 ? -2.747 1.492 8.528 1.00 82.81 93 GLY A N 1
ATOM 658 C CA . GLY A 1 93 ? -3.652 0.349 8.668 1.00 82.81 93 GLY A CA 1
ATOM 659 C C . GLY A 1 93 ? -3.271 -0.550 9.845 1.00 82.81 93 GLY A C 1
ATOM 660 O O . GLY A 1 93 ? -4.121 -0.876 10.677 1.00 82.81 93 GLY A O 1
ATOM 661 N N . PHE A 1 94 ? -1.985 -0.891 9.954 1.00 85.31 94 PHE A N 1
ATOM 662 C CA . PHE A 1 94 ? -1.471 -1.723 11.040 1.00 85.31 94 PHE A CA 1
ATOM 663 C C . PHE A 1 94 ? -1.674 -1.076 12.414 1.00 85.31 94 PHE A C 1
ATOM 665 O O . PHE A 1 94 ? -2.227 -1.712 13.307 1.00 85.31 94 PHE A O 1
ATOM 672 N N . LEU A 1 95 ? -1.296 0.195 12.578 1.00 89.62 95 LEU A N 1
ATOM 673 C CA . LEU A 1 95 ? -1.457 0.931 13.833 1.00 89.62 95 LEU A CA 1
ATOM 674 C C . LEU A 1 95 ? -2.929 1.055 14.225 1.00 89.62 95 LEU A C 1
ATOM 676 O O . LEU A 1 95 ? -3.253 0.878 15.394 1.00 89.62 95 LEU A O 1
ATOM 680 N N . ARG A 1 96 ? -3.835 1.292 13.268 1.00 86.06 96 ARG A N 1
ATOM 681 C CA . ARG A 1 96 ? -5.277 1.347 13.551 1.00 86.06 96 ARG A CA 1
ATOM 682 C C . ARG A 1 96 ? -5.786 0.021 14.113 1.00 86.06 96 ARG A C 1
ATOM 684 O O . ARG A 1 96 ? -6.501 0.016 15.111 1.00 86.06 96 ARG A O 1
ATOM 691 N N . PHE A 1 97 ? -5.415 -1.092 13.486 1.00 87.81 97 PHE A N 1
ATOM 692 C CA . PHE A 1 97 ? -5.780 -2.419 13.977 1.00 87.81 97 PHE A CA 1
ATOM 693 C C . PHE A 1 97 ? -5.155 -2.706 15.347 1.00 87.81 97 PHE A C 1
ATOM 695 O O . PHE A 1 97 ? -5.834 -3.169 16.262 1.00 87.81 97 PHE A O 1
ATOM 702 N N . TRP A 1 98 ? -3.868 -2.399 15.494 1.00 91.25 98 TRP A N 1
ATOM 703 C CA . TRP A 1 98 ? -3.118 -2.650 16.716 1.00 91.25 98 TRP A CA 1
ATOM 704 C C . TRP A 1 98 ? -3.684 -1.859 17.899 1.00 91.25 98 TRP A C 1
ATOM 706 O O . TRP A 1 98 ? -3.938 -2.436 18.954 1.00 91.25 98 TRP A O 1
ATOM 716 N N . LEU A 1 99 ? -3.977 -0.572 17.704 1.00 94.19 99 LEU A N 1
ATOM 717 C CA . LEU A 1 99 ? -4.594 0.281 18.718 1.00 94.19 99 LEU A CA 1
ATOM 718 C C . LEU A 1 99 ? -5.998 -0.199 19.088 1.00 94.19 99 LEU A C 1
ATOM 720 O O . LEU A 1 99 ? -6.312 -0.246 20.272 1.00 94.19 99 LEU A O 1
ATOM 724 N N . ALA A 1 100 ? -6.812 -0.617 18.112 1.00 92.75 100 ALA A N 1
ATOM 725 C CA . ALA A 1 100 ? -8.138 -1.176 18.386 1.00 92.75 100 ALA A CA 1
ATOM 726 C C . ALA A 1 100 ? -8.062 -2.455 19.237 1.00 92.75 100 ALA A C 1
ATOM 728 O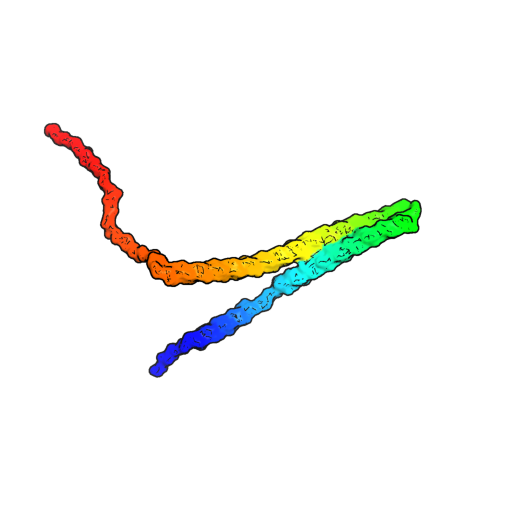 O . ALA A 1 100 ? -8.896 -2.683 20.115 1.00 92.75 100 ALA A O 1
ATOM 729 N N . ARG A 1 101 ? -7.042 -3.288 19.004 1.00 89.25 101 ARG A N 1
ATOM 730 C CA . ARG A 1 101 ? -6.809 -4.468 19.836 1.00 89.25 101 ARG A CA 1
ATOM 731 C C . ARG A 1 101 ? -6.330 -4.097 21.239 1.00 89.25 101 ARG A C 1
ATOM 733 O O . ARG A 1 101 ? -6.866 -4.619 22.208 1.00 89.25 101 ARG A O 1
ATOM 740 N N . GLN A 1 102 ? -5.376 -3.178 21.361 1.00 93.25 102 GLN A N 1
ATOM 741 C CA . GLN A 1 102 ? -4.883 -2.737 22.668 1.00 93.25 102 GLN A CA 1
ATOM 742 C C . GLN A 1 102 ? -5.972 -2.074 23.513 1.00 93.25 102 GLN A C 1
ATOM 744 O O . GLN A 1 102 ? -6.058 -2.354 24.704 1.00 93.25 102 GLN A O 1
ATOM 749 N N . SER A 1 103 ? -6.847 -1.256 22.921 1.00 92.62 103 SER A N 1
ATOM 750 C CA . SER A 1 103 ? -7.976 -0.673 23.654 1.00 92.62 103 SER A CA 1
ATOM 751 C C . SER A 1 103 ? -8.917 -1.743 24.207 1.00 92.62 103 SER A C 1
ATOM 753 O O . SER A 1 103 ? -9.384 -1.612 25.332 1.00 92.62 103 SER A O 1
ATOM 755 N N . TYR A 1 104 ? -9.155 -2.815 23.446 1.00 93.94 104 TYR A N 1
ATOM 756 C CA . TYR A 1 104 ? -9.982 -3.936 23.895 1.00 93.94 104 TYR A CA 1
ATOM 757 C C . TYR A 1 104 ? -9.326 -4.712 25.045 1.00 93.94 104 TYR A C 1
ATOM 759 O O . TYR A 1 104 ? -9.986 -5.048 26.028 1.00 93.94 104 TYR A O 1
ATOM 767 N N . ASP A 1 105 ? -8.021 -4.972 24.945 1.00 94.88 105 ASP A N 1
ATOM 768 C CA . ASP A 1 105 ? -7.280 -5.674 25.994 1.00 94.88 105 ASP A CA 1
ATOM 769 C C . ASP A 1 105 ? -7.230 -4.840 27.298 1.00 94.88 105 ASP A C 1
ATOM 771 O O . ASP A 1 105 ? -7.372 -5.397 28.390 1.00 94.88 105 ASP A O 1
ATOM 775 N N . LEU A 1 106 ? -7.103 -3.508 27.197 1.00 94.56 106 LEU A N 1
ATOM 776 C CA . LEU A 1 106 ? -7.150 -2.581 28.339 1.00 94.56 106 LEU A CA 1
ATOM 777 C C . LEU A 1 106 ? -8.536 -2.504 28.993 1.00 94.56 106 LEU A C 1
ATOM 779 O O . LEU A 1 106 ? -8.624 -2.512 30.219 1.00 94.56 106 LEU A O 1
ATOM 783 N N . ASP A 1 107 ? -9.607 -2.470 28.200 1.00 94.31 107 ASP A N 1
ATOM 784 C CA . ASP A 1 107 ? -10.991 -2.472 28.696 1.00 94.31 107 ASP A CA 1
ATOM 785 C C . ASP A 1 107 ? -11.280 -3.744 29.512 1.00 94.31 107 ASP A C 1
ATOM 787 O O . ASP A 1 107 ? -11.711 -3.690 30.666 1.00 94.31 107 ASP A O 1
ATOM 791 N N . ARG A 1 108 ? -10.878 -4.904 28.976 1.00 94.25 108 ARG A N 1
ATOM 792 C CA . ARG A 1 108 ? -10.982 -6.199 29.667 1.00 94.25 108 ARG A CA 1
ATOM 793 C C . ARG A 1 108 ? -10.160 -6.273 30.946 1.00 94.25 108 ARG A C 1
ATOM 795 O O . ARG A 1 108 ? -10.557 -6.958 31.891 1.00 94.25 108 ARG A O 1
ATOM 802 N N . LEU A 1 109 ? -9.005 -5.614 30.983 1.00 93.44 109 LEU A N 1
ATOM 803 C CA . LEU A 1 109 ? -8.212 -5.510 32.203 1.00 93.44 109 LEU A CA 1
ATOM 804 C C . LEU A 1 109 ? -8.933 -4.651 33.250 1.00 93.44 109 LEU A C 1
ATOM 806 O O . LEU A 1 109 ? -8.997 -5.053 34.410 1.00 93.44 109 LEU A O 1
ATOM 810 N N . GLY A 1 110 ? -9.522 -3.525 32.838 1.00 94.00 110 GLY A N 1
ATOM 811 C CA . GLY A 1 110 ? -10.331 -2.659 33.698 1.00 94.00 110 GLY A CA 1
ATOM 812 C C . GLY A 1 110 ? -11.499 -3.405 34.344 1.00 94.00 110 GLY A C 1
ATOM 813 O O . GLY A 1 110 ? -11.617 -3.402 35.569 1.00 94.00 110 GLY A O 1
ATOM 814 N N . GLU A 1 111 ? -12.284 -4.138 33.548 1.00 94.12 111 GLU A N 1
ATOM 815 C CA . GLU A 1 111 ? -13.394 -4.971 34.039 1.00 94.12 111 GLU A CA 1
ATOM 816 C C . GLU A 1 111 ? -12.938 -5.966 35.119 1.00 94.12 111 GLU A C 1
ATOM 818 O O . GLU A 1 111 ? -13.584 -6.113 36.158 1.00 94.12 111 GLU A O 1
ATOM 823 N N . ARG A 1 112 ? -11.795 -6.631 34.905 1.00 90.44 112 ARG A N 1
ATOM 824 C CA . ARG A 1 112 ? -11.237 -7.595 35.868 1.00 90.44 112 ARG A CA 1
ATOM 825 C C . ARG A 1 112 ? -10.771 -6.935 37.161 1.00 90.44 112 ARG A C 1
ATOM 827 O O . ARG A 1 112 ? -10.925 -7.534 38.222 1.00 90.44 112 ARG A O 1
ATOM 834 N N . LEU A 1 113 ? -10.207 -5.731 37.083 1.00 92.69 113 LEU A N 1
ATOM 835 C CA . LEU A 1 113 ? -9.780 -4.974 38.261 1.00 92.69 113 LEU A CA 1
ATOM 836 C C . LEU A 1 113 ? -10.982 -4.479 39.076 1.00 92.69 113 LEU A C 1
ATOM 838 O O . LEU A 1 113 ? -10.948 -4.548 40.300 1.00 92.69 113 LEU A O 1
ATOM 842 N N . THR A 1 114 ? -12.060 -4.038 38.423 1.00 90.50 114 THR A N 1
ATOM 843 C CA . THR A 1 114 ? -13.298 -3.623 39.107 1.00 90.50 114 THR A CA 1
ATOM 844 C C . THR A 1 114 ? -14.064 -4.806 39.701 1.00 90.50 114 THR A C 1
ATOM 846 O O . THR A 1 114 ? -14.684 -4.671 40.753 1.00 90.50 114 THR A O 1
ATOM 849 N N . ALA A 1 115 ? -14.004 -5.976 39.061 1.00 84.50 115 ALA A N 1
ATOM 850 C CA . ALA A 1 115 ? -14.605 -7.207 39.571 1.00 84.50 115 ALA A CA 1
ATOM 851 C C . ALA A 1 115 ? -13.841 -7.818 40.763 1.00 84.50 115 ALA A C 1
ATOM 853 O O . ALA A 1 115 ? -14.356 -8.733 41.410 1.00 84.50 115 ALA A O 1
ATOM 854 N N . LEU A 1 116 ? -12.626 -7.341 41.060 1.00 82.12 116 LEU A N 1
ATOM 855 C CA . LEU A 1 116 ? -11.847 -7.815 42.197 1.00 82.12 116 LEU A CA 1
ATOM 856 C C . LEU A 1 116 ? -12.508 -7.350 43.515 1.00 82.12 116 LEU A C 1
ATOM 858 O O . LEU A 1 116 ? -12.671 -6.143 43.726 1.00 82.12 116 LEU A O 1
ATOM 862 N N . PRO A 1 117 ? -12.878 -8.261 44.435 1.00 68.44 117 PRO A N 1
ATOM 863 C CA . PRO A 1 117 ? -13.469 -7.878 45.714 1.00 68.44 117 PRO A CA 1
ATOM 864 C C . PRO A 1 117 ? -12.449 -7.075 46.535 1.00 68.44 117 PRO A C 1
ATOM 866 O O . PRO A 1 117 ? -11.438 -7.619 46.972 1.00 68.44 117 PRO A O 1
ATOM 869 N N . GLY A 1 118 ? -12.698 -5.776 46.721 1.00 66.62 118 GLY A N 1
ATOM 870 C CA . GLY A 1 118 ? -11.841 -4.874 47.506 1.00 66.62 118 GLY A CA 1
ATOM 871 C C . GLY A 1 118 ? -11.311 -3.641 46.763 1.00 66.62 118 GLY A C 1
ATOM 872 O O . GLY A 1 118 ? -10.766 -2.755 47.413 1.00 66.62 118 GLY A O 1
ATOM 873 N N . THR A 1 119 ? -11.499 -3.532 45.440 1.00 58.94 119 THR A N 1
ATOM 874 C CA . THR A 1 119 ? -11.107 -2.346 44.636 1.00 58.94 119 THR A CA 1
ATOM 875 C C . THR A 1 119 ? -12.300 -1.449 44.286 1.00 58.94 119 THR A C 1
ATOM 877 O O . THR A 1 119 ? -12.265 -0.669 43.339 1.00 58.94 119 THR A O 1
ATOM 880 N N . THR A 1 120 ? -13.377 -1.494 45.072 1.00 58.25 120 THR A N 1
ATOM 881 C CA . THR A 1 120 ? -14.271 -0.338 45.140 1.00 58.25 120 THR A CA 1
ATOM 882 C C . THR A 1 120 ? -13.459 0.767 45.790 1.00 58.25 120 THR A C 1
ATOM 884 O O . THR A 1 120 ? -13.243 0.735 47.000 1.00 58.25 120 THR A O 1
ATOM 887 N N . ALA A 1 121 ? -12.949 1.707 44.992 1.00 59.97 121 ALA A N 1
ATOM 888 C CA . ALA A 1 121 ? -12.515 2.989 45.512 1.00 59.97 121 ALA A CA 1
ATOM 889 C C . ALA A 1 121 ? -13.732 3.560 46.233 1.00 59.97 121 ALA A C 1
ATOM 891 O O . ALA A 1 121 ? -14.642 4.104 45.610 1.00 59.97 121 ALA A O 1
ATOM 892 N N . THR A 1 122 ? -13.805 3.326 47.539 1.00 56.00 122 THR A N 1
ATOM 893 C CA . THR A 1 122 ? -14.774 3.968 48.394 1.00 56.00 122 THR A CA 1
ATOM 894 C C . THR A 1 122 ? -14.398 5.438 48.311 1.00 56.00 122 THR A C 1
ATOM 896 O O . THR A 1 122 ? -13.561 5.924 49.066 1.00 56.00 122 THR A O 1
ATOM 899 N N . THR A 1 123 ? -14.999 6.169 47.373 1.00 55.94 123 THR A N 1
ATOM 900 C CA . THR A 1 123 ? -15.315 7.581 47.561 1.00 55.94 123 THR A CA 1
ATOM 901 C C . THR A 1 123 ? -16.302 7.633 48.721 1.00 55.94 123 THR A C 1
ATOM 903 O O . THR A 1 123 ? -17.478 7.937 48.554 1.00 55.94 123 THR A O 1
ATOM 906 N N . THR A 1 124 ? -15.828 7.258 49.911 1.00 55.19 124 THR A N 1
ATOM 907 C CA . THR A 1 124 ? -16.333 7.795 51.157 1.00 55.19 124 THR A CA 1
ATOM 908 C C . THR A 1 124 ? -16.153 9.289 50.954 1.00 55.19 124 THR A C 1
ATOM 910 O O . THR A 1 124 ? -15.008 9.714 50.757 1.00 55.19 124 THR A O 1
ATOM 913 N N . PRO A 1 125 ? -17.230 10.088 50.892 1.00 57.91 125 PRO A N 1
ATOM 914 C CA . PRO A 1 125 ? -17.072 11.526 50.981 1.00 57.91 125 PRO A CA 1
ATOM 915 C C . PRO A 1 125 ? -16.233 11.737 52.236 1.00 57.91 125 PRO A C 1
ATOM 917 O O . PRO A 1 125 ? -16.617 11.256 53.305 1.00 57.91 125 PRO A O 1
ATOM 920 N N . LEU A 1 126 ? -15.039 12.317 52.093 1.00 60.22 126 LEU A N 1
ATOM 921 C CA . LEU A 1 126 ? -14.253 12.722 53.251 1.00 60.22 126 LEU A CA 1
ATOM 922 C C . LEU A 1 126 ? -15.226 13.476 54.164 1.00 60.22 126 LEU A C 1
ATOM 924 O O . LEU A 1 126 ? -15.898 14.376 53.653 1.00 60.22 126 LEU A O 1
ATOM 928 N N . PRO A 1 127 ? -15.392 13.091 55.442 1.00 58.53 127 PRO A N 1
ATOM 929 C CA . PRO A 1 127 ? -16.205 13.886 56.340 1.00 58.53 127 PRO A CA 1
ATOM 930 C C . PRO A 1 127 ? -15.636 15.305 56.312 1.00 58.53 127 PRO A C 1
ATOM 932 O O . PRO A 1 127 ? -14.483 15.536 56.675 1.00 58.53 127 PRO A O 1
ATOM 935 N N . GLU A 1 128 ? -16.432 16.224 55.772 1.00 63.09 128 GLU A N 1
ATOM 936 C CA . GLU A 1 128 ? -16.215 17.659 55.844 1.00 63.09 128 GLU A CA 1
ATOM 937 C C . GLU A 1 128 ? -16.057 17.998 57.331 1.00 63.09 128 GLU A C 1
ATOM 939 O O . GLU A 1 128 ? -17.027 17.959 58.087 1.00 63.09 128 GLU A O 1
ATOM 944 N N . GLY A 1 129 ? -14.822 18.240 57.770 1.00 64.00 129 GLY A N 1
ATOM 945 C CA . GLY A 1 129 ? -14.533 18.643 59.142 1.00 64.00 129 GLY A CA 1
ATOM 946 C C . GLY A 1 129 ? -13.394 17.878 59.801 1.00 64.00 129 GLY A C 1
ATOM 947 O O . GLY A 1 129 ? -13.623 17.054 60.677 1.00 64.00 129 GLY A O 1
ATOM 948 N N . ASP A 1 130 ? -12.160 18.247 59.465 1.00 56.84 130 ASP A N 1
ATOM 949 C CA . ASP A 1 130 ? -11.120 18.346 60.490 1.00 56.84 130 ASP A CA 1
ATOM 950 C C . ASP A 1 130 ? -10.141 19.469 60.106 1.00 56.84 130 ASP A C 1
ATOM 952 O O . ASP A 1 130 ? -9.360 19.306 59.158 1.00 56.84 130 ASP A O 1
ATOM 956 N N . PRO A 1 131 ? -10.198 20.650 60.755 1.00 56.03 131 PRO A N 1
ATOM 957 C CA . PRO A 1 131 ? -9.230 21.707 60.521 1.00 56.03 131 PRO A CA 1
ATOM 958 C C . PRO A 1 131 ? -7.869 21.255 61.054 1.00 56.03 131 PRO A C 1
ATOM 960 O O . PRO A 1 131 ? -7.499 21.499 62.202 1.00 56.03 131 PRO A O 1
ATOM 963 N N . ARG A 1 132 ? -7.078 20.627 60.182 1.00 60.06 132 ARG A N 1
ATOM 964 C CA . ARG A 1 132 ? -5.657 20.363 60.411 1.00 60.06 132 ARG A CA 1
ATOM 965 C C . ARG A 1 132 ? -4.886 21.681 60.423 1.00 60.06 132 ARG A C 1
ATOM 967 O O . ARG A 1 132 ? -4.271 22.057 59.431 1.00 60.06 132 ARG A O 1
ATOM 974 N N . ASN A 1 133 ? -4.920 22.386 61.548 1.00 55.91 133 ASN A N 1
ATOM 975 C CA . ASN A 1 133 ? -3.972 23.454 61.834 1.00 55.91 133 ASN A CA 1
ATOM 976 C C . ASN A 1 133 ? -3.671 23.522 63.337 1.00 55.91 133 ASN A C 1
ATOM 978 O O . ASN A 1 133 ? -4.080 24.434 64.050 1.00 55.91 133 ASN A O 1
ATOM 982 N N . GLY A 1 134 ? -2.940 22.517 63.823 1.00 57.25 134 GLY A N 1
ATOM 983 C CA . GLY A 1 134 ? -2.322 22.511 65.148 1.00 57.25 134 GLY A CA 1
ATOM 984 C C . GLY A 1 134 ? -1.062 23.375 65.195 1.00 57.25 134 GLY A C 1
ATOM 985 O O . GLY A 1 134 ? 0.012 22.869 65.507 1.00 57.25 134 GLY A O 1
ATOM 986 N N . VAL A 1 135 ? -1.172 24.666 64.872 1.00 63.88 135 VAL A N 1
ATOM 987 C CA . VAL A 1 135 ? -0.127 25.636 65.228 1.00 63.88 135 VAL A CA 1
ATOM 988 C C . VAL A 1 135 ? -0.375 26.040 66.685 1.00 63.88 135 VAL A C 1
ATOM 990 O O . VAL A 1 135 ? -1.458 26.552 66.980 1.00 63.88 135 VAL A O 1
ATOM 993 N N . PRO A 1 136 ? 0.574 25.831 67.615 1.00 60.06 136 PRO A N 1
ATOM 994 C CA . PRO A 1 136 ? 0.437 26.336 68.974 1.00 60.06 136 PRO A CA 1
ATOM 995 C C . PRO A 1 136 ? 0.366 27.865 68.929 1.00 60.06 136 PRO A C 1
ATOM 997 O O . PRO A 1 136 ? 1.321 28.527 68.521 1.00 60.06 136 PRO A O 1
ATOM 1000 N N . ARG A 1 137 ? -0.769 28.443 69.330 1.00 64.25 137 ARG A N 1
ATOM 1001 C CA . ARG A 1 137 ? -0.893 29.888 69.529 1.00 64.25 137 ARG A CA 1
ATOM 1002 C C . ARG A 1 137 ? -0.082 30.256 70.771 1.00 64.25 137 ARG A C 1
ATOM 1004 O O . ARG A 1 137 ? -0.534 30.058 71.893 1.00 64.25 137 ARG A O 1
ATOM 1011 N N . THR A 1 138 ? 1.140 30.737 70.577 1.00 64.44 138 THR A N 1
ATOM 1012 C CA . THR A 1 138 ? 1.917 31.378 71.640 1.00 64.44 138 THR A CA 1
ATOM 1013 C C . THR A 1 138 ? 1.364 32.786 71.849 1.00 64.44 138 THR A C 1
ATOM 1015 O O . THR A 1 138 ? 1.751 33.709 71.132 1.00 64.44 138 THR A O 1
ATOM 1018 N N . ASP A 1 139 ? 0.438 32.954 72.790 1.00 65.44 139 ASP A N 1
ATOM 1019 C CA . ASP A 1 139 ? 0.068 34.288 73.274 1.00 65.44 139 ASP A CA 1
ATOM 1020 C C . ASP A 1 139 ? 1.140 34.789 74.263 1.00 65.44 139 ASP A C 1
ATOM 1022 O O . ASP A 1 139 ? 1.529 34.045 75.171 1.00 65.44 139 ASP A O 1
ATOM 1026 N N . PRO A 1 140 ? 1.657 36.024 74.119 1.00 67.94 140 PRO A N 1
ATOM 1027 C CA . PRO A 1 140 ? 2.555 36.608 75.106 1.00 67.94 140 PRO A CA 1
ATOM 1028 C C . PRO A 1 140 ? 1.785 37.043 76.364 1.00 67.94 140 PRO A C 1
ATOM 1030 O O . PRO A 1 140 ? 0.692 37.601 76.286 1.00 67.94 140 PRO A O 1
ATOM 1033 N N . ALA A 1 141 ? 2.385 36.787 77.530 1.00 64.88 141 ALA A N 1
ATOM 1034 C CA . ALA A 1 141 ? 1.811 37.051 78.848 1.00 64.88 141 ALA A CA 1
ATOM 1035 C C . ALA A 1 141 ? 1.474 38.542 79.090 1.00 64.88 141 ALA A C 1
ATOM 1037 O O . ALA A 1 141 ? 2.223 39.419 78.644 1.00 64.88 141 ALA A O 1
ATOM 1038 N N . PRO A 1 142 ? 0.396 38.845 79.839 1.00 65.94 142 PRO A N 1
ATOM 1039 C CA . PRO A 1 142 ? 0.113 40.198 80.305 1.00 65.94 142 PRO A CA 1
ATOM 1040 C C . PRO A 1 142 ? 1.108 40.613 81.402 1.00 65.94 142 PRO A C 1
ATOM 1042 O O . PRO A 1 142 ? 1.473 39.805 82.256 1.00 65.94 142 PRO A O 1
ATOM 1045 N N . ARG A 1 143 ? 1.562 41.868 81.326 1.00 61.88 143 ARG A N 1
ATOM 1046 C CA . ARG A 1 143 ? 2.429 42.527 82.316 1.00 61.88 143 ARG A CA 1
ATOM 1047 C C . ARG A 1 143 ? 1.662 42.903 83.575 1.00 61.88 143 ARG A C 1
ATOM 1049 O O . ARG A 1 143 ? 0.476 43.272 83.426 1.00 61.88 143 ARG A O 1
#

Sequence (143 aa):
MTSSPAPEARAERFVRELAELRIPDPAAAHAALWLRLGGLLMAAGLVLGALAFPLAHATDNSLAQGDALALGLGGIAAAVVGGALFLRYSLTGFLRFWLARQSYDLDRLGERLTALPGTTATTTPLPEGDPRNGVPRTDPAPR

Secondary structure (DSSP, 8-state):
---PPPHHHHHHHHHHHHHHH----HHHHHHHHHHHHHHHHHHHHHHHHHHHHHHHHT---HHHHHHHHHHHHHHHHHHHHHHHHHHHHHHHHHHHHHHHHHHHHHHHHHHHHHTSTT---------S----------PPPP-

Foldseek 3Di:
DDDDPDPVVVVVVVVVVVVVVVPPPVVVVVLVVLLVQLQVLLVQLVVQLVVLVVQLVVDPDPVSVVVSVVSNVVSVVSNVSSPVSNCVSVVVVVVVVVVVVVVVVVVVVVVVQVPPPPPPPPPPVPPPDDPPDPDPPPDDDDD

pLDDT: mean 79.0, std 13.99, range [41.09, 95.44]